Protein AF-A0A7S0GLA0-F1 (afdb_monomer_lite)

Organism: NCBI:txid1561963

Foldseek 3Di:
DDQPDDADDQRDDPDPPDDPPVSVLLVQLLVQLLVCCVVVQKDWLVVSQVVSQVVPPDDDDRQDSVNSVVSLVSCVSNLQWDKDWDFADDPVPDHTDITIMIGGSPDDPVPVVVPPD

Sequence (117 aa):
EELDYFGGGSPVVKGKGSSSRLTDVFRNRWNWTAQWLEEKKFGLALEIRQIISDREKGRSSRLDPKTSYRLFEAMQARNLLKIERIQVSSLSGKPSKNITILLHPSKDFSNPDVKNK

Structure (mmCIF, N/CA/C/O backbone):
data_AF-A0A7S0GLA0-F1
#
_entry.id   AF-A0A7S0GLA0-F1
#
loop_
_atom_site.group_PDB
_atom_site.id
_atom_site.type_symbol
_atom_site.label_atom_id
_atom_site.label_alt_id
_atom_site.label_comp_id
_atom_site.label_asym_id
_atom_site.label_entity_id
_atom_site.label_seq_id
_atom_site.pdbx_PDB_ins_code
_atom_site.Cartn_x
_atom_site.Cartn_y
_atom_site.Cartn_z
_atom_site.occupancy
_atom_site.B_iso_or_equiv
_atom_site.auth_seq_id
_atom_site.auth_comp_id
_atom_site.auth_asym_id
_atom_site.auth_atom_id
_atom_site.pdbx_PDB_model_num
ATOM 1 N N . GLU A 1 1 ? -5.104 10.290 -23.695 1.00 36.03 1 GLU A N 1
ATOM 2 C CA . GLU A 1 1 ? -4.170 9.266 -23.182 1.00 36.03 1 GLU A CA 1
ATOM 3 C C . GLU A 1 1 ? -4.768 8.662 -21.922 1.00 36.03 1 GLU A C 1
ATOM 5 O O . GLU A 1 1 ? -4.448 9.057 -20.806 1.00 36.03 1 GLU A O 1
ATOM 10 N N . GLU A 1 2 ? -5.740 7.776 -22.113 1.00 26.62 2 GLU A N 1
ATOM 11 C CA . GLU A 1 2 ? -6.321 6.998 -21.025 1.00 26.62 2 GLU A CA 1
ATOM 12 C C . GLU A 1 2 ? -5.371 5.838 -20.734 1.00 26.62 2 GLU A C 1
ATOM 14 O O . GLU A 1 2 ? -5.008 5.061 -21.616 1.00 26.62 2 GLU A O 1
ATOM 19 N N . LEU A 1 3 ? -4.895 5.76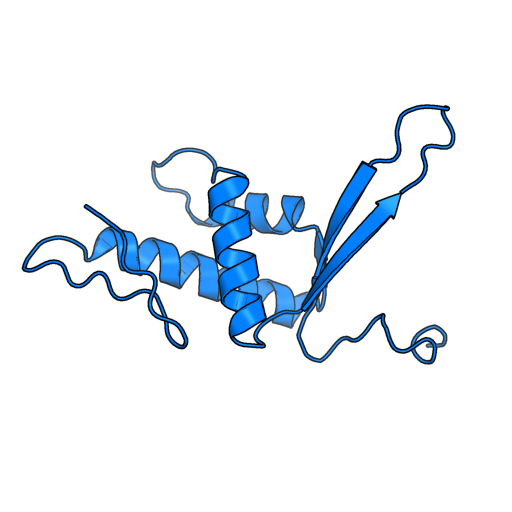5 -19.494 1.00 36.97 3 LEU A N 1
ATOM 20 C CA . LEU A 1 3 ? -4.288 4.549 -18.980 1.00 36.97 3 LEU A CA 1
ATOM 21 C C . LEU A 1 3 ? -5.409 3.509 -18.919 1.00 36.97 3 LEU A C 1
ATOM 23 O O . LEU A 1 3 ? -6.160 3.488 -17.948 1.00 36.97 3 LEU A O 1
ATOM 27 N N . ASP A 1 4 ? -5.543 2.679 -19.950 1.00 43.06 4 ASP A N 1
ATOM 28 C CA . ASP A 1 4 ? -6.409 1.504 -19.894 1.00 43.06 4 ASP A CA 1
ATOM 29 C C . ASP A 1 4 ? -5.869 0.555 -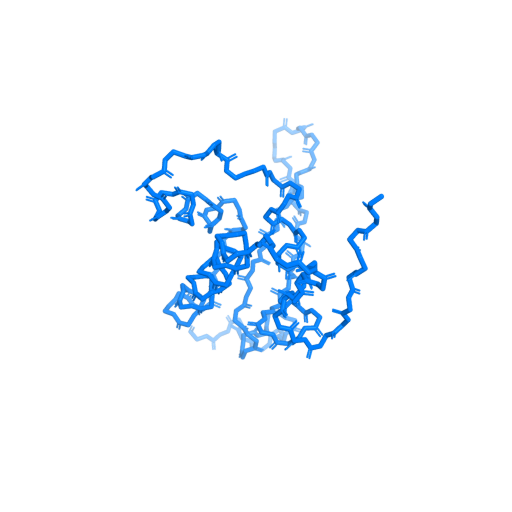18.814 1.00 43.06 4 ASP A C 1
ATOM 31 O O . ASP A 1 4 ? -4.912 -0.204 -19.005 1.00 43.06 4 ASP A O 1
ATOM 35 N N . TYR A 1 5 ? -6.457 0.648 -17.624 1.00 48.91 5 TYR A N 1
ATOM 36 C CA . TYR A 1 5 ? -6.161 -0.206 -16.483 1.00 48.91 5 TYR A CA 1
ATOM 37 C C . TYR A 1 5 ? -6.816 -1.575 -16.704 1.00 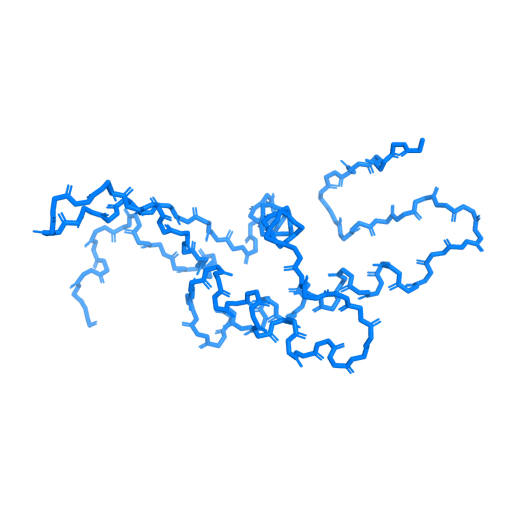48.91 5 TYR A C 1
ATOM 39 O O . TYR A 1 5 ? -7.931 -1.828 -16.257 1.00 48.91 5 TYR A O 1
ATOM 47 N N . PHE A 1 6 ? -6.115 -2.480 -17.388 1.00 42.34 6 PHE A N 1
ATOM 48 C CA . PHE A 1 6 ? -6.527 -3.882 -17.475 1.00 42.34 6 PHE A CA 1
ATOM 49 C C . PHE A 1 6 ? -6.316 -4.606 -16.133 1.00 42.34 6 PHE A C 1
ATOM 51 O O . PHE A 1 6 ? -5.278 -4.477 -15.473 1.00 42.34 6 PHE A O 1
ATOM 58 N N . GLY A 1 7 ? -7.325 -5.384 -15.732 1.00 38.97 7 GLY A N 1
ATOM 59 C CA . GLY A 1 7 ? -7.286 -6.264 -14.569 1.00 38.97 7 GLY A CA 1
ATOM 60 C C . GLY A 1 7 ? -6.222 -7.363 -14.676 1.00 38.97 7 GLY A C 1
ATOM 61 O O . GLY A 1 7 ? -5.765 -7.724 -15.755 1.00 38.97 7 GLY A O 1
ATOM 62 N N . GLY A 1 8 ? -5.830 -7.913 -13.524 1.00 43.22 8 GLY A N 1
ATOM 63 C CA . GLY A 1 8 ? -5.303 -9.281 -13.469 1.00 43.22 8 GLY A CA 1
ATOM 64 C C . GLY A 1 8 ? -3.879 -9.548 -13.980 1.00 43.22 8 GLY A C 1
ATOM 65 O O . GLY A 1 8 ? -3.587 -10.654 -14.389 1.00 43.22 8 GLY A O 1
ATOM 66 N N . GLY A 1 9 ? -2.958 -8.590 -13.942 1.00 40.56 9 GLY A N 1
ATOM 67 C CA . GLY A 1 9 ? -1.507 -8.827 -14.118 1.00 40.56 9 GLY A CA 1
ATOM 68 C C . GLY A 1 9 ? -0.764 -7.495 -14.125 1.00 40.56 9 GLY A C 1
ATOM 69 O O . GLY A 1 9 ? -1.424 -6.492 -14.369 1.00 40.56 9 GLY A O 1
ATOM 70 N N . SER A 1 10 ? 0.520 -7.414 -13.755 1.00 38.56 10 SER A N 1
ATOM 71 C CA . SER A 1 10 ? 1.274 -6.139 -13.682 1.00 38.56 10 SER A CA 1
ATOM 72 C C . SER A 1 10 ? 0.929 -5.173 -14.833 1.00 38.56 10 SER A C 1
ATOM 74 O O . SER A 1 10 ? 0.793 -5.639 -15.961 1.00 38.56 10 SER A O 1
ATOM 76 N N . PRO A 1 11 ? 0.791 -3.854 -14.591 1.00 43.66 11 PRO A N 1
ATOM 77 C CA . PRO A 1 11 ? 0.364 -2.904 -15.613 1.00 43.66 11 PRO A CA 1
ATOM 78 C C . PRO A 1 11 ? 1.311 -2.961 -16.810 1.00 43.66 11 PRO A C 1
ATOM 80 O O . PRO A 1 11 ? 2.494 -2.637 -16.705 1.00 43.66 11 PRO A O 1
ATOM 83 N N . VAL A 1 12 ? 0.776 -3.393 -17.948 1.00 41.75 12 VAL A N 1
ATOM 84 C CA . VAL A 1 12 ? 1.458 -3.341 -19.237 1.00 41.75 12 VAL A CA 1
ATOM 85 C C . VAL A 1 12 ? 0.973 -2.081 -19.937 1.00 41.75 12 VAL A C 1
ATOM 87 O O . VAL A 1 12 ? -0.161 -2.016 -20.405 1.00 41.75 12 VAL A O 1
ATOM 90 N N . VAL A 1 13 ? 1.835 -1.067 -20.003 1.00 45.31 13 VAL A N 1
ATOM 91 C CA . VAL A 1 13 ? 1.626 0.103 -20.862 1.00 45.31 13 VAL A CA 1
ATOM 92 C C . VAL A 1 13 ? 1.713 -0.385 -22.310 1.00 45.31 13 VAL A C 1
ATOM 94 O O . VAL A 1 13 ? 2.805 -0.655 -22.808 1.00 45.31 13 VAL A O 1
ATOM 97 N N . LYS A 1 14 ? 0.576 -0.525 -23.005 1.00 40.44 14 LYS A N 1
ATOM 98 C CA . LYS A 1 14 ? 0.539 -0.764 -24.460 1.00 40.44 14 LYS A CA 1
ATOM 99 C C . LYS A 1 14 ? 0.854 0.540 -25.205 1.00 40.44 14 LYS A C 1
ATOM 101 O O . LYS A 1 14 ? 0.015 1.098 -25.899 1.00 40.44 14 LYS A O 1
ATOM 106 N N . GLY A 1 15 ? 2.074 1.040 -25.037 1.00 42.78 15 GLY A N 1
ATOM 107 C CA . GLY A 1 15 ? 2.624 2.147 -25.811 1.00 42.78 15 GLY A CA 1
ATOM 108 C C . GLY A 1 15 ? 3.715 1.615 -26.727 1.00 42.78 15 GLY A C 1
ATOM 109 O O . GLY A 1 15 ? 4.744 1.142 -26.246 1.00 42.78 15 GLY A O 1
ATOM 110 N N . LYS A 1 16 ? 3.500 1.678 -28.046 1.00 45.66 16 LYS A N 1
ATOM 111 C CA . LYS A 1 16 ? 4.553 1.450 -29.043 1.00 45.66 16 LYS A CA 1
ATOM 112 C C . LYS A 1 16 ? 5.739 2.372 -28.713 1.00 45.66 16 LYS A C 1
ATOM 114 O O . LYS A 1 16 ? 5.641 3.581 -28.863 1.00 45.66 16 LYS A O 1
ATOM 119 N N . GLY A 1 17 ? 6.846 1.795 -28.251 1.00 43.00 17 GLY A N 1
ATOM 120 C CA . GLY A 1 17 ? 8.177 2.401 -28.354 1.00 43.00 17 GLY A CA 1
ATOM 121 C C . GLY A 1 17 ? 8.670 3.338 -27.245 1.00 43.00 17 GLY A C 1
ATOM 122 O O . GLY A 1 17 ? 9.764 3.867 -27.400 1.00 43.00 17 GLY A O 1
ATOM 123 N N . SER A 1 18 ? 7.972 3.553 -26.123 1.00 48.59 18 SER A N 1
ATOM 124 C CA . SER A 1 18 ? 8.511 4.394 -25.028 1.00 48.59 18 SER A CA 1
ATOM 125 C C . SER A 1 18 ? 7.858 4.120 -23.665 1.00 48.59 18 SER A C 1
ATOM 127 O O . SER A 1 18 ? 6.966 4.864 -23.281 1.00 48.59 18 SER A O 1
ATOM 129 N N . SER A 1 19 ? 8.267 3.081 -22.908 1.00 47.88 19 SER A N 1
ATOM 130 C CA . SER A 1 19 ? 7.943 3.001 -21.458 1.00 47.88 19 SER A CA 1
ATOM 131 C C . SER A 1 19 ? 8.633 1.883 -20.641 1.00 47.88 19 SER A C 1
ATOM 133 O O . SER A 1 19 ? 7.994 1.269 -19.796 1.00 47.88 19 SER A O 1
ATOM 135 N N . SER A 1 20 ? 9.925 1.579 -20.823 1.00 55.38 20 SER A N 1
ATOM 136 C CA . SER A 1 20 ? 10.592 0.580 -19.950 1.00 55.38 20 SER A CA 1
ATOM 137 C C . SER A 1 20 ? 10.631 1.029 -18.478 1.00 55.38 20 SER A C 1
ATOM 139 O O . SER A 1 20 ? 10.262 0.293 -17.567 1.00 55.38 20 SER A O 1
ATOM 141 N N . ARG A 1 21 ? 10.967 2.302 -18.239 1.00 55.38 21 ARG A N 1
ATOM 142 C CA . ARG A 1 21 ? 11.168 2.846 -16.886 1.00 55.38 21 ARG A CA 1
ATOM 143 C C . ARG A 1 21 ? 9.910 2.920 -16.014 1.00 55.38 21 ARG A C 1
ATOM 145 O O . ARG A 1 21 ? 10.003 2.646 -14.823 1.00 55.38 21 ARG A O 1
ATOM 152 N N . LEU A 1 22 ? 8.746 3.301 -16.549 1.00 56.50 22 LEU A N 1
ATOM 153 C CA . LEU A 1 22 ? 7.532 3.469 -15.727 1.00 56.50 22 LEU A CA 1
ATOM 154 C C . LEU A 1 22 ? 6.932 2.124 -15.304 1.00 56.50 22 LEU A C 1
ATOM 156 O O . LEU A 1 22 ? 6.474 1.988 -14.166 1.00 56.50 22 LEU A O 1
ATOM 160 N N . THR A 1 23 ? 6.980 1.119 -16.183 1.00 66.62 23 THR A N 1
ATOM 161 C CA . THR A 1 23 ? 6.573 -0.250 -15.839 1.00 66.62 23 THR A CA 1
ATOM 162 C C . THR A 1 23 ? 7.513 -0.881 -14.815 1.00 66.62 23 THR A C 1
ATOM 164 O O . THR A 1 23 ? 7.042 -1.578 -13.914 1.00 66.62 23 THR A O 1
ATOM 167 N N . ASP A 1 24 ? 8.816 -0.589 -14.890 1.00 70.56 24 ASP A N 1
ATOM 168 C CA . ASP A 1 24 ? 9.808 -1.096 -13.935 1.00 70.56 24 ASP A CA 1
ATOM 169 C C . ASP A 1 24 ? 9.637 -0.469 -12.549 1.00 70.56 24 ASP A C 1
ATOM 171 O O . ASP A 1 24 ? 9.635 -1.180 -11.546 1.00 70.56 24 ASP A O 1
ATOM 175 N N . VAL A 1 25 ? 9.400 0.845 -12.484 1.00 71.31 25 VAL A N 1
ATOM 176 C CA . VAL A 1 25 ? 9.089 1.547 -11.229 1.00 71.31 25 VAL A CA 1
ATOM 177 C C . VAL A 1 25 ? 7.864 0.927 -10.558 1.00 71.31 25 VAL A C 1
ATOM 179 O O . VAL A 1 25 ? 7.921 0.557 -9.387 1.00 71.31 25 VAL A O 1
ATOM 182 N N . PHE A 1 26 ? 6.763 0.732 -11.290 1.00 73.50 26 PHE A N 1
ATOM 183 C CA . PHE A 1 26 ? 5.567 0.121 -10.707 1.00 73.50 26 PHE A CA 1
ATOM 184 C C . PHE A 1 26 ? 5.822 -1.313 -10.217 1.00 73.50 26 PHE A C 1
ATOM 186 O O . PHE A 1 26 ? 5.408 -1.668 -9.111 1.00 73.50 26 PHE A O 1
ATOM 193 N N . ARG A 1 27 ? 6.524 -2.133 -11.010 1.00 78.75 27 ARG A N 1
ATOM 194 C CA . ARG A 1 27 ? 6.869 -3.515 -10.646 1.00 78.75 27 ARG A CA 1
ATOM 195 C C . ARG A 1 27 ? 7.756 -3.575 -9.399 1.00 78.75 27 ARG A C 1
ATOM 197 O O . ARG A 1 27 ? 7.521 -4.408 -8.528 1.00 78.75 27 ARG A O 1
ATOM 204 N N . ASN A 1 28 ? 8.722 -2.671 -9.266 1.00 83.12 28 ASN A N 1
ATOM 205 C CA . ASN A 1 28 ? 9.589 -2.602 -8.090 1.00 83.12 28 ASN A CA 1
ATOM 206 C C . ASN A 1 28 ? 8.805 -2.224 -6.828 1.00 83.12 28 ASN A C 1
ATOM 208 O O . ASN A 1 28 ? 8.935 -2.897 -5.805 1.00 83.12 28 ASN A O 1
ATOM 212 N N . ARG A 1 29 ? 7.919 -1.220 -6.913 1.00 84.31 29 ARG A N 1
ATOM 213 C CA . ARG A 1 29 ? 7.032 -0.836 -5.798 1.00 84.31 29 ARG A CA 1
ATOM 214 C C . ARG A 1 29 ? 6.146 -1.992 -5.348 1.00 84.31 29 ARG A C 1
ATOM 216 O O . ARG A 1 29 ? 6.000 -2.230 -4.149 1.00 84.31 29 ARG A O 1
ATOM 223 N N . TRP A 1 30 ? 5.582 -2.718 -6.311 1.00 86.88 30 TRP A N 1
ATOM 224 C CA . TRP A 1 30 ? 4.788 -3.920 -6.071 1.00 86.88 30 TRP A CA 1
ATOM 225 C C . TRP A 1 30 ? 5.589 -4.9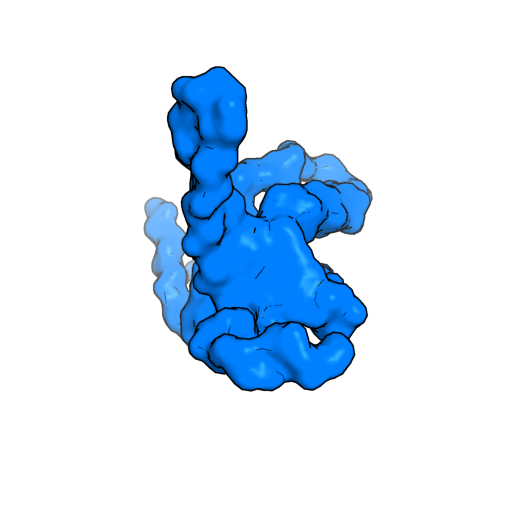83 -5.313 1.00 86.88 30 TRP A C 1
ATOM 227 O O . TRP A 1 30 ? 5.152 -5.461 -4.266 1.00 86.88 30 TRP A O 1
ATOM 237 N N . ASN A 1 31 ? 6.790 -5.301 -5.801 1.00 85.44 31 ASN A N 1
ATOM 238 C CA . ASN A 1 31 ? 7.656 -6.321 -5.215 1.00 85.44 31 ASN A CA 1
ATOM 239 C C . ASN A 1 31 ? 8.115 -5.954 -3.800 1.00 85.44 31 ASN A C 1
ATOM 241 O O . ASN A 1 31 ? 8.067 -6.801 -2.913 1.00 85.44 31 ASN A O 1
ATOM 245 N N . TRP A 1 32 ? 8.503 -4.702 -3.547 1.00 86.50 32 TRP A N 1
ATOM 246 C CA . TRP A 1 32 ? 8.886 -4.284 -2.195 1.00 86.50 32 TRP A CA 1
ATOM 247 C C . TRP A 1 32 ? 7.713 -4.290 -1.222 1.00 86.50 32 TRP A C 1
ATOM 249 O O . TRP A 1 32 ? 7.901 -4.659 -0.066 1.00 86.50 32 TRP A O 1
ATOM 259 N N . THR A 1 33 ? 6.514 -3.912 -1.677 1.00 86.50 33 THR A N 1
ATOM 260 C CA . THR A 1 33 ? 5.301 -3.995 -0.848 1.00 86.50 33 THR A CA 1
ATOM 261 C C . THR A 1 33 ? 5.026 -5.443 -0.454 1.00 86.50 33 THR A C 1
ATOM 263 O O . THR A 1 33 ? 4.808 -5.727 0.721 1.00 86.50 33 THR A O 1
ATOM 266 N N . ALA A 1 34 ? 5.082 -6.361 -1.424 1.00 84.12 34 ALA A N 1
ATOM 267 C CA . ALA A 1 34 ? 4.881 -7.786 -1.187 1.00 84.12 34 ALA A CA 1
ATOM 268 C C . ALA A 1 34 ? 5.948 -8.360 -0.243 1.00 84.12 34 ALA A C 1
ATOM 270 O O . ALA A 1 34 ? 5.598 -9.003 0.740 1.00 84.12 34 ALA A O 1
ATOM 271 N N . GLN A 1 35 ? 7.230 -8.059 -0.476 1.00 83.94 35 GLN A N 1
ATOM 272 C CA . GLN A 1 35 ? 8.324 -8.498 0.391 1.00 83.94 35 GLN A CA 1
ATOM 273 C C . GLN A 1 35 ? 8.155 -7.984 1.829 1.00 83.94 35 GLN A C 1
ATOM 275 O O . GLN A 1 35 ? 8.303 -8.744 2.782 1.00 83.94 35 GLN A O 1
ATOM 280 N N . TRP A 1 36 ? 7.808 -6.706 1.999 1.00 86.56 36 TRP A N 1
ATOM 281 C CA . TRP A 1 36 ? 7.589 -6.136 3.327 1.00 86.56 36 TRP A CA 1
ATOM 282 C C . TRP A 1 36 ? 6.434 -6.820 4.062 1.00 86.56 36 TRP A C 1
ATOM 284 O O . TRP A 1 36 ? 6.550 -7.124 5.248 1.00 86.56 36 TRP A O 1
ATOM 294 N N . LEU A 1 37 ? 5.327 -7.093 3.365 1.00 86.06 37 LEU A N 1
ATOM 295 C CA . LEU A 1 37 ? 4.191 -7.814 3.940 1.00 86.06 37 LEU A CA 1
ATOM 296 C C . LEU A 1 37 ? 4.512 -9.284 4.219 1.00 86.06 37 LEU A C 1
ATOM 298 O O . LEU A 1 37 ? 3.993 -9.826 5.190 1.00 86.06 37 LEU A O 1
ATOM 302 N N . GLU A 1 38 ? 5.380 -9.920 3.438 1.00 83.19 38 GLU A N 1
ATOM 303 C CA . GLU A 1 38 ? 5.852 -11.274 3.731 1.00 83.19 38 GLU A CA 1
ATOM 304 C C . GLU A 1 38 ? 6.643 -11.307 5.048 1.00 83.19 38 GLU A C 1
ATOM 306 O O . GLU A 1 38 ? 6.412 -12.178 5.888 1.00 83.19 38 GLU A O 1
ATOM 311 N N . GLU A 1 39 ? 7.513 -10.319 5.270 1.00 85.25 39 GLU A N 1
ATOM 312 C CA . GLU A 1 39 ? 8.359 -10.218 6.465 1.00 85.25 39 GLU A CA 1
ATOM 313 C C . GLU A 1 39 ? 7.579 -9.764 7.710 1.00 85.25 39 GLU A C 1
ATOM 315 O O . GLU A 1 39 ? 7.694 -10.358 8.782 1.00 85.25 39 GLU A O 1
ATOM 320 N N . LYS A 1 40 ? 6.785 -8.694 7.592 1.00 85.00 40 LYS A N 1
ATOM 321 C CA . LYS A 1 40 ? 6.103 -8.050 8.729 1.00 85.00 40 LYS A CA 1
ATOM 322 C C . LYS A 1 40 ? 4.688 -8.554 8.962 1.00 85.00 40 LYS A C 1
ATOM 324 O O . LYS A 1 40 ? 4.118 -8.287 10.017 1.00 85.00 40 LYS A O 1
ATOM 329 N N . LYS A 1 41 ? 4.109 -9.274 7.999 1.00 85.25 41 LYS A N 1
ATOM 330 C CA . LYS A 1 41 ? 2.723 -9.778 7.982 1.00 85.25 41 LYS A CA 1
ATOM 331 C C . LYS A 1 41 ? 1.629 -8.700 7.978 1.00 85.25 41 LYS A C 1
ATOM 333 O O . LYS A 1 41 ? 0.527 -8.978 7.511 1.00 85.25 41 LYS A O 1
ATOM 338 N N . PHE A 1 42 ? 1.915 -7.483 8.431 1.00 89.38 42 PHE A N 1
ATOM 339 C CA . PHE A 1 42 ? 1.052 -6.309 8.332 1.00 89.38 42 PHE A CA 1
ATOM 340 C C . PHE A 1 42 ? 1.873 -5.012 8.405 1.00 89.38 42 PHE A C 1
ATOM 342 O O . PHE A 1 42 ? 3.041 -5.020 8.794 1.00 89.38 42 PHE A O 1
ATOM 349 N N . GLY A 1 43 ? 1.258 -3.884 8.052 1.00 89.00 43 GLY A N 1
ATOM 350 C CA . GLY A 1 43 ? 1.846 -2.562 8.251 1.00 89.00 43 GLY A CA 1
ATOM 351 C C . GLY A 1 43 ? 0.891 -1.425 7.908 1.00 89.00 43 GLY A C 1
ATOM 352 O O . GLY A 1 43 ? -0.120 -1.611 7.225 1.00 89.00 43 GLY A O 1
ATOM 353 N N . LEU A 1 44 ? 1.206 -0.220 8.381 1.00 90.19 44 LEU A N 1
ATOM 354 C CA . LEU A 1 44 ? 0.432 0.967 8.030 1.00 90.19 44 LEU A CA 1
ATOM 355 C C . LEU A 1 44 ? 0.729 1.373 6.584 1.00 90.19 44 LEU A C 1
ATOM 357 O O . LEU A 1 44 ? 1.889 1.462 6.181 1.00 90.19 44 LEU A O 1
ATOM 361 N N . ALA A 1 45 ? -0.306 1.710 5.811 1.00 86.44 45 ALA A N 1
ATOM 362 C CA . ALA A 1 45 ? -0.132 2.130 4.416 1.00 86.44 45 ALA A CA 1
ATOM 363 C C . ALA A 1 45 ? 0.803 3.351 4.282 1.00 86.44 45 ALA A C 1
ATOM 365 O O . ALA A 1 45 ? 1.564 3.462 3.320 1.00 86.44 45 ALA A O 1
ATOM 366 N N . LEU A 1 46 ? 0.773 4.256 5.269 1.00 86.81 46 LEU A N 1
ATOM 367 C CA . LEU A 1 46 ? 1.654 5.424 5.331 1.00 86.81 46 LEU A CA 1
ATOM 368 C C . LEU A 1 46 ? 3.131 5.034 5.488 1.00 86.81 46 LEU A C 1
ATOM 370 O O . LEU A 1 46 ? 3.981 5.606 4.810 1.00 86.81 46 LEU A O 1
ATOM 374 N N . GLU A 1 47 ? 3.414 4.074 6.364 1.00 86.25 47 GLU A N 1
ATOM 375 C CA . GLU A 1 47 ? 4.765 3.586 6.653 1.00 86.25 47 GLU A CA 1
ATOM 376 C C . GLU A 1 47 ? 5.333 2.836 5.448 1.00 86.25 47 GLU A C 1
ATOM 378 O O . GLU A 1 47 ? 6.421 3.148 4.968 1.00 86.25 47 GLU A O 1
ATOM 383 N N . ILE A 1 48 ? 4.540 1.923 4.882 1.00 86.12 48 ILE A N 1
ATOM 384 C CA . ILE A 1 48 ? 4.913 1.141 3.699 1.00 86.12 48 ILE A CA 1
ATOM 385 C C . ILE A 1 48 ? 5.218 2.067 2.516 1.00 86.12 48 ILE A C 1
ATOM 387 O O . ILE A 1 48 ? 6.232 1.900 1.838 1.00 86.12 48 ILE A O 1
ATOM 391 N N . ARG A 1 49 ? 4.403 3.108 2.304 1.00 85.75 49 ARG A N 1
ATOM 392 C CA . ARG A 1 49 ? 4.673 4.145 1.298 1.00 85.75 49 ARG A CA 1
ATOM 393 C C . ARG A 1 49 ? 6.019 4.831 1.520 1.00 85.75 49 ARG A C 1
ATOM 395 O O . ARG A 1 49 ? 6.737 5.074 0.552 1.00 85.75 49 ARG A O 1
ATOM 402 N N . GLN A 1 50 ? 6.335 5.188 2.762 1.00 83.62 50 GLN A N 1
ATOM 403 C CA . GLN A 1 50 ? 7.579 5.883 3.077 1.00 83.62 50 GLN A CA 1
ATOM 404 C C . GLN A 1 50 ? 8.792 4.989 2.806 1.00 83.62 50 GLN A C 1
ATOM 406 O O . GLN A 1 50 ? 9.720 5.425 2.133 1.00 83.62 50 GLN A O 1
ATOM 411 N N . ILE A 1 51 ? 8.718 3.712 3.183 1.00 82.75 51 ILE A N 1
ATOM 412 C CA . ILE A 1 51 ? 9.764 2.720 2.903 1.00 82.75 51 ILE A CA 1
ATOM 413 C C . ILE A 1 51 ? 9.970 2.533 1.399 1.00 82.75 51 ILE A C 1
ATOM 415 O O . ILE A 1 51 ? 11.106 2.528 0.932 1.00 82.75 51 ILE A O 1
ATOM 419 N N . ILE A 1 52 ? 8.888 2.397 0.628 1.00 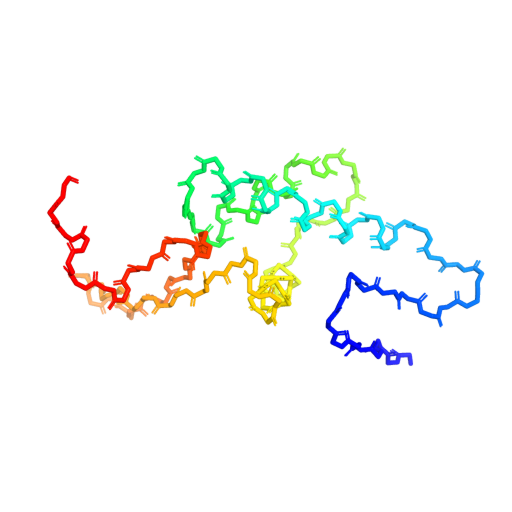81.81 52 ILE A N 1
ATOM 420 C CA . ILE A 1 52 ? 8.968 2.290 -0.835 1.00 81.81 52 ILE A CA 1
ATOM 421 C C . ILE A 1 52 ? 9.639 3.539 -1.413 1.00 81.81 52 ILE A C 1
ATOM 423 O O . ILE A 1 52 ? 10.574 3.420 -2.198 1.00 81.81 52 ILE A O 1
ATOM 427 N N . SER A 1 53 ? 9.219 4.728 -0.975 1.00 80.94 53 SER A N 1
ATOM 428 C CA . SER A 1 53 ? 9.809 5.994 -1.420 1.00 80.94 53 SER A CA 1
ATOM 429 C C . SER A 1 53 ? 11.301 6.096 -1.080 1.00 80.94 53 SER A C 1
ATOM 431 O O . SER A 1 53 ? 12.065 6.636 -1.878 1.00 80.94 53 SER A O 1
ATOM 433 N N . ASP A 1 54 ? 11.721 5.582 0.077 1.00 81.12 54 ASP A N 1
ATOM 434 C CA . ASP A 1 54 ? 13.120 5.580 0.512 1.00 81.12 54 ASP A CA 1
ATOM 435 C C . ASP A 1 54 ? 13.962 4.531 -0.232 1.00 81.12 54 ASP A C 1
ATOM 437 O O . ASP A 1 54 ? 15.162 4.733 -0.435 1.00 81.12 54 ASP A O 1
ATOM 441 N N . ARG A 1 55 ? 13.357 3.418 -0.666 1.00 76.94 55 ARG A N 1
ATOM 442 C CA . ARG A 1 55 ? 14.013 2.393 -1.497 1.00 76.94 55 ARG A CA 1
ATOM 443 C C . ARG A 1 55 ? 14.199 2.843 -2.944 1.00 76.94 55 ARG A C 1
ATOM 445 O O . ARG A 1 55 ? 15.164 2.438 -3.581 1.00 76.94 55 ARG A O 1
ATOM 452 N N . GLU A 1 56 ? 13.350 3.738 -3.439 1.00 77.25 56 GLU A N 1
ATOM 453 C CA . GLU A 1 56 ? 13.455 4.309 -4.789 1.00 77.25 56 GLU A CA 1
ATOM 454 C C . GLU A 1 56 ? 14.569 5.344 -4.969 1.00 77.25 56 GLU A C 1
ATOM 456 O O . GLU A 1 56 ? 14.633 5.938 -6.042 1.00 77.25 56 GLU A O 1
ATOM 461 N N . LYS A 1 57 ? 15.434 5.570 -3.962 1.00 62.81 57 LYS A N 1
ATOM 462 C CA . LYS A 1 57 ? 16.547 6.546 -3.947 1.00 62.81 57 LYS A CA 1
ATOM 463 C C . LYS A 1 57 ? 17.180 6.759 -5.330 1.00 62.81 57 LYS A C 1
ATOM 465 O O . LYS A 1 57 ? 18.106 6.069 -5.742 1.00 62.81 57 LYS A O 1
ATOM 470 N N . GLY A 1 58 ? 16.650 7.759 -6.034 1.00 53.66 58 GLY A N 1
ATOM 471 C CA . GLY A 1 58 ? 16.880 7.931 -7.462 1.00 53.66 58 GLY A CA 1
ATOM 472 C C . GLY A 1 58 ? 15.838 8.844 -8.105 1.00 53.66 58 GLY A C 1
ATOM 473 O O . GLY A 1 58 ? 15.090 8.417 -8.971 1.00 53.66 58 GLY A O 1
ATOM 474 N N . ARG A 1 59 ? 15.800 10.116 -7.682 1.00 54.00 59 ARG A N 1
ATOM 475 C CA . ARG A 1 59 ? 15.164 11.242 -8.401 1.00 54.00 59 ARG A CA 1
ATOM 476 C C . ARG A 1 59 ? 13.767 10.962 -8.989 1.00 54.00 59 ARG A C 1
ATOM 478 O O . ARG A 1 59 ? 13.587 10.960 -10.200 1.00 54.00 59 ARG A O 1
ATOM 485 N N . SER A 1 60 ? 12.748 10.855 -8.149 1.00 49.53 60 SER A N 1
ATOM 486 C CA . SER A 1 60 ? 11.414 11.350 -8.502 1.00 49.53 60 SER A CA 1
ATOM 487 C C . SER A 1 60 ? 10.617 11.544 -7.219 1.00 49.53 60 SER A C 1
ATOM 489 O O . SER A 1 60 ? 10.765 10.761 -6.289 1.00 49.53 60 SER A O 1
ATOM 491 N N . SER A 1 61 ? 9.867 12.639 -7.151 1.00 55.44 61 SER A N 1
ATOM 492 C CA . SER A 1 61 ? 8.941 13.060 -6.090 1.00 55.44 61 SER A CA 1
ATOM 493 C C . SER A 1 61 ? 8.498 11.964 -5.112 1.00 55.44 61 SER A C 1
ATOM 495 O O . SER A 1 61 ? 8.039 10.911 -5.556 1.00 55.44 61 SER A O 1
ATOM 497 N N . ARG A 1 62 ? 8.536 12.267 -3.798 1.00 61.47 62 ARG A N 1
ATOM 498 C CA . ARG A 1 62 ? 7.821 11.521 -2.741 1.00 61.47 62 ARG A CA 1
ATOM 499 C C . ARG A 1 62 ? 6.555 10.900 -3.317 1.00 61.47 62 ARG A C 1
ATOM 501 O O . ARG A 1 62 ? 5.731 11.632 -3.866 1.00 61.47 62 ARG A O 1
ATOM 508 N N . LEU A 1 63 ? 6.417 9.581 -3.195 1.00 68.62 63 LEU A N 1
ATOM 509 C CA . LEU A 1 63 ? 5.284 8.881 -3.780 1.00 68.62 63 LEU A CA 1
ATOM 510 C C . LEU A 1 63 ? 3.978 9.508 -3.280 1.00 68.62 63 LEU A C 1
ATOM 512 O O . LEU A 1 63 ? 3.692 9.515 -2.074 1.00 68.62 63 LEU A O 1
ATOM 516 N N . ASP A 1 64 ? 3.209 10.070 -4.213 1.00 76.19 64 ASP A N 1
ATOM 517 C CA . ASP A 1 64 ? 1.940 10.703 -3.886 1.00 76.19 64 ASP A CA 1
ATOM 518 C C . ASP A 1 64 ? 1.016 9.671 -3.204 1.00 76.19 64 ASP A C 1
ATOM 520 O O . ASP A 1 64 ? 0.973 8.500 -3.625 1.00 76.19 64 ASP A O 1
ATOM 524 N N . PRO A 1 65 ? 0.300 10.053 -2.129 1.00 75.75 65 PRO A N 1
ATOM 525 C CA . PRO A 1 65 ? -0.611 9.151 -1.437 1.00 75.75 65 PRO A CA 1
ATOM 526 C C . PRO A 1 65 ? -1.602 8.459 -2.376 1.00 75.75 65 PRO A C 1
ATOM 528 O O . PRO A 1 65 ? -1.819 7.259 -2.225 1.00 75.75 65 PRO A O 1
ATOM 531 N N . LYS A 1 66 ? -2.142 9.159 -3.382 1.00 82.62 66 LYS A N 1
ATOM 532 C CA . LYS A 1 66 ? -3.121 8.610 -4.332 1.00 82.62 66 LYS A CA 1
ATOM 533 C C . LYS A 1 66 ? -2.510 7.514 -5.198 1.00 82.62 66 LYS A C 1
ATOM 535 O O . LYS A 1 66 ? -3.139 6.483 -5.418 1.00 82.62 66 LYS A O 1
ATOM 540 N N . THR A 1 67 ? -1.277 7.705 -5.661 1.00 81.00 67 THR A N 1
ATOM 541 C CA . THR A 1 67 ? -0.557 6.702 -6.463 1.00 81.00 67 THR A CA 1
ATOM 542 C C . THR A 1 67 ? -0.238 5.456 -5.642 1.00 81.00 67 THR A C 1
ATOM 544 O O . THR A 1 67 ? -0.436 4.340 -6.118 1.00 81.00 67 THR A O 1
ATOM 547 N N . SER A 1 68 ? 0.198 5.643 -4.393 1.00 81.56 68 SER A N 1
ATOM 548 C CA . SER A 1 68 ? 0.438 4.535 -3.453 1.00 81.56 68 SER A CA 1
ATOM 549 C C . SER A 1 68 ? -0.845 3.756 -3.196 1.00 81.56 68 SER A C 1
ATOM 551 O O . SER A 1 68 ? -0.858 2.531 -3.200 1.00 81.56 68 SER A O 1
ATOM 553 N N . TYR A 1 69 ? -1.946 4.483 -3.024 1.00 85.19 69 TYR A N 1
ATOM 554 C CA . TYR A 1 69 ? -3.238 3.888 -2.750 1.00 85.19 69 TYR A CA 1
ATOM 555 C C . TYR A 1 69 ? -3.741 3.030 -3.905 1.00 85.19 69 TYR A C 1
ATOM 557 O O . TYR A 1 69 ? -4.098 1.875 -3.702 1.00 85.19 69 TYR A O 1
ATOM 565 N N . ARG A 1 70 ? -3.663 3.556 -5.131 1.00 84.44 70 ARG A N 1
ATOM 566 C CA . ARG A 1 70 ? -4.013 2.809 -6.347 1.00 84.44 70 ARG A CA 1
ATOM 567 C C . ARG A 1 70 ? -3.165 1.552 -6.522 1.00 84.44 70 ARG A C 1
ATOM 569 O O . ARG A 1 70 ? -3.678 0.535 -6.975 1.00 84.44 70 ARG A O 1
ATOM 576 N N . LEU A 1 71 ? -1.878 1.606 -6.163 1.00 86.25 71 LEU A N 1
ATOM 577 C CA . LEU A 1 71 ? -1.020 0.421 -6.137 1.00 86.25 71 LEU A CA 1
ATOM 578 C C . LEU A 1 71 ? -1.567 -0.621 -5.150 1.00 86.25 71 LEU A C 1
ATOM 580 O O . LEU A 1 71 ? -1.730 -1.778 -5.529 1.00 86.25 71 LEU A O 1
ATOM 584 N N . PHE A 1 72 ? -1.888 -0.218 -3.919 1.00 89.12 72 PHE A N 1
ATOM 585 C CA . PHE A 1 72 ? -2.417 -1.135 -2.908 1.00 89.12 72 PHE A CA 1
ATOM 586 C C . PHE A 1 72 ? -3.770 -1.727 -3.314 1.00 89.12 72 PHE A C 1
ATOM 588 O O . PHE A 1 72 ? -3.955 -2.934 -3.190 1.00 89.12 72 PHE A O 1
ATOM 595 N N . GLU A 1 73 ? -4.690 -0.926 -3.856 1.00 88.25 73 GLU A N 1
ATOM 596 C CA . GLU A 1 73 ? -5.980 -1.412 -4.371 1.00 88.25 73 GLU A CA 1
ATOM 597 C C . GLU A 1 73 ? -5.783 -2.414 -5.516 1.00 88.25 73 GLU A C 1
ATOM 599 O O . GLU A 1 73 ? -6.423 -3.465 -5.551 1.00 88.25 73 GLU A O 1
ATOM 604 N N . ALA A 1 74 ? -4.834 -2.146 -6.417 1.00 84.88 74 ALA A N 1
ATOM 605 C CA . ALA A 1 74 ? -4.480 -3.073 -7.484 1.00 84.88 74 ALA A CA 1
ATOM 606 C C . ALA A 1 74 ? -3.894 -4.393 -6.943 1.00 84.88 74 ALA A C 1
ATOM 608 O O . ALA A 1 74 ? -4.136 -5.449 -7.535 1.00 84.88 74 ALA A O 1
ATOM 609 N N . MET A 1 75 ? -3.135 -4.355 -5.843 1.00 87.12 75 MET A N 1
ATOM 610 C CA . MET A 1 75 ? -2.635 -5.553 -5.153 1.00 87.12 75 MET A CA 1
ATOM 611 C C . MET A 1 75 ? -3.757 -6.313 -4.440 1.00 87.12 75 MET A C 1
ATOM 613 O O . MET A 1 75 ? -3.802 -7.542 -4.527 1.00 87.12 75 MET A O 1
ATOM 617 N N . GLN A 1 76 ? -4.691 -5.601 -3.803 1.00 88.56 76 GLN A N 1
ATOM 618 C CA . GLN A 1 76 ? -5.865 -6.194 -3.161 1.00 88.56 76 GLN A CA 1
ATOM 619 C C . GLN A 1 76 ? -6.750 -6.925 -4.169 1.00 88.56 76 GLN A C 1
ATOM 621 O O . GLN A 1 76 ? -7.119 -8.071 -3.938 1.00 88.56 76 GLN A O 1
ATOM 626 N N . ALA A 1 77 ? -7.022 -6.312 -5.325 1.00 83.81 77 ALA A N 1
ATOM 627 C CA . ALA A 1 77 ? -7.807 -6.927 -6.398 1.00 83.81 77 ALA A CA 1
ATOM 628 C C . ALA A 1 77 ? -7.176 -8.217 -6.960 1.00 83.81 77 ALA A C 1
ATOM 630 O O . ALA A 1 77 ? -7.850 -9.003 -7.620 1.00 83.81 77 ALA A O 1
ATOM 631 N N . ARG A 1 78 ? -5.878 -8.437 -6.713 1.00 78.81 78 ARG A N 1
ATOM 632 C CA . ARG A 1 78 ? -5.142 -9.652 -7.092 1.00 78.81 78 ARG A CA 1
ATOM 633 C C . ARG A 1 78 ? -4.884 -10.588 -5.905 1.00 78.81 78 ARG A C 1
ATOM 635 O O . ARG A 1 78 ? -4.043 -11.472 -6.020 1.00 78.81 78 ARG A O 1
ATOM 642 N N . ASN A 1 79 ? -5.571 -10.392 -4.777 1.00 83.12 79 ASN A N 1
ATOM 643 C CA . ASN A 1 79 ? -5.424 -11.182 -3.549 1.00 83.12 79 ASN A CA 1
ATOM 644 C C . ASN A 1 79 ? -3.986 -11.237 -2.998 1.00 83.12 79 ASN A C 1
ATOM 646 O O . ASN A 1 79 ? -3.625 -12.190 -2.315 1.00 83.12 79 ASN A O 1
ATOM 650 N N . LEU A 1 80 ? -3.154 -10.227 -3.283 1.00 81.94 80 LEU A N 1
ATOM 651 C CA . LEU A 1 80 ? -1.770 -10.174 -2.789 1.00 81.94 80 LEU A CA 1
ATOM 652 C C . LEU A 1 80 ? -1.616 -9.428 -1.468 1.00 81.94 80 LEU A C 1
ATOM 654 O O . LEU A 1 80 ? -0.580 -9.522 -0.818 1.00 81.94 80 LEU A O 1
ATOM 658 N N . LEU A 1 81 ? -2.639 -8.681 -1.071 1.00 88.31 81 LEU A N 1
ATOM 659 C CA . LEU A 1 81 ? -2.768 -8.111 0.259 1.00 88.31 81 LEU A CA 1
ATOM 660 C C . LEU A 1 81 ? -4.248 -7.931 0.584 1.00 88.31 81 LEU A C 1
ATOM 662 O O . LEU A 1 81 ? -5.095 -7.938 -0.311 1.00 88.31 81 LEU A O 1
ATOM 666 N N . LYS A 1 82 ? -4.555 -7.706 1.855 1.00 89.25 82 LYS A N 1
ATOM 667 C CA . LYS A 1 82 ? -5.868 -7.241 2.305 1.00 89.25 82 LYS A CA 1
ATOM 668 C C . LYS A 1 82 ? -5.731 -5.813 2.830 1.00 89.25 82 LYS A C 1
ATOM 670 O O . LYS A 1 82 ? -4.771 -5.497 3.527 1.00 89.25 82 LYS A O 1
ATOM 675 N N . ILE A 1 83 ? -6.664 -4.939 2.455 1.00 90.06 83 ILE A N 1
ATOM 676 C CA . ILE A 1 83 ? -6.732 -3.564 2.959 1.00 90.06 83 ILE A CA 1
ATOM 677 C C . ILE A 1 83 ? -7.837 -3.499 3.998 1.00 90.06 83 ILE A C 1
ATOM 679 O O . ILE A 1 83 ? -9.000 -3.753 3.680 1.00 90.06 83 ILE A O 1
ATOM 683 N N . GLU A 1 84 ? -7.482 -3.094 5.210 1.00 88.75 84 GLU A N 1
ATOM 684 C CA . GLU A 1 84 ? -8.440 -2.787 6.264 1.00 88.75 84 GLU A CA 1
ATOM 685 C C . GLU A 1 84 ? -8.387 -1.298 6.601 1.00 88.75 84 GLU A C 1
ATOM 687 O O . GLU A 1 84 ? -7.324 -0.673 6.627 1.00 88.75 84 GLU A O 1
ATOM 692 N N . ARG A 1 85 ? -9.560 -0.703 6.828 1.00 88.81 85 ARG A N 1
ATOM 693 C CA . ARG A 1 85 ? -9.689 0.700 7.225 1.00 88.81 85 ARG A CA 1
ATOM 694 C C . ARG A 1 85 ? -10.292 0.736 8.619 1.00 88.81 85 ARG A C 1
ATOM 696 O O . ARG A 1 85 ? -11.418 0.291 8.808 1.00 88.81 85 ARG A O 1
ATOM 703 N N . ILE A 1 86 ? -9.541 1.269 9.574 1.00 84.25 86 ILE A N 1
ATOM 704 C CA . ILE A 1 86 ? -9.966 1.381 10.967 1.00 84.25 86 ILE A CA 1
ATOM 705 C C . ILE A 1 86 ? -10.207 2.850 11.279 1.00 84.25 86 ILE A C 1
ATOM 707 O O . ILE A 1 86 ? -9.340 3.697 11.053 1.00 84.25 86 ILE A O 1
ATOM 711 N N . GLN A 1 87 ? -11.384 3.153 11.811 1.00 84.44 87 GLN A N 1
ATOM 712 C CA . GLN A 1 87 ? -11.696 4.472 12.336 1.00 84.44 87 GLN A CA 1
ATOM 713 C C . GLN A 1 87 ? -11.194 4.545 13.776 1.00 84.44 87 GLN A C 1
ATOM 715 O O . GLN A 1 87 ? -11.688 3.845 14.657 1.00 84.44 87 GLN A O 1
ATOM 720 N N . VAL A 1 88 ? -10.189 5.382 14.019 1.00 78.00 88 VAL A N 1
ATOM 721 C CA . VAL A 1 88 ? -9.674 5.609 15.369 1.00 78.00 88 VAL A CA 1
ATOM 722 C C . VAL A 1 88 ? -10.322 6.868 15.922 1.00 78.00 88 VAL A C 1
ATOM 724 O O . VAL A 1 88 ? -10.088 7.977 15.429 1.00 78.00 88 VAL A O 1
ATOM 727 N N . SER A 1 89 ? -11.158 6.689 16.941 1.00 78.38 89 SER A N 1
ATOM 728 C CA . SER A 1 89 ? -11.770 7.781 17.696 1.00 78.38 89 SER A CA 1
ATOM 729 C C . SER A 1 89 ? -10.697 8.544 18.466 1.00 78.38 89 SER A C 1
ATOM 731 O O . SER A 1 89 ? -9.855 7.947 19.138 1.00 78.38 89 SER A O 1
ATOM 733 N N . SER A 1 90 ? -10.701 9.874 18.372 1.00 67.69 90 SER A N 1
ATOM 734 C CA . SER A 1 90 ? -9.788 10.681 19.174 1.00 67.69 90 SER A CA 1
ATOM 735 C C . SER A 1 90 ? -10.343 10.851 20.583 1.00 67.69 90 SER A C 1
ATOM 737 O O . SER A 1 90 ? -11.424 11.405 20.755 1.00 67.69 90 SER A O 1
ATOM 739 N N . LEU A 1 91 ? -9.557 10.481 21.594 1.00 70.81 91 LEU A N 1
ATOM 740 C CA . LEU A 1 91 ? -9.858 10.795 22.998 1.00 70.81 91 LEU A CA 1
ATOM 741 C C . LEU A 1 91 ? -9.803 12.308 23.292 1.00 70.81 91 LEU A C 1
ATOM 743 O O . LEU A 1 91 ? -10.266 12.751 24.332 1.00 70.81 91 LEU A O 1
ATOM 747 N N . SER A 1 92 ? -9.259 13.111 22.367 1.00 76.94 92 SER A N 1
ATOM 748 C CA . SER A 1 92 ? -9.114 14.570 22.501 1.00 76.94 92 SER A CA 1
ATOM 749 C C . SER A 1 92 ? -10.279 15.389 21.923 1.00 76.94 92 SER A C 1
ATOM 751 O O . SER A 1 92 ? -10.128 16.591 21.721 1.00 76.94 92 SER A O 1
ATOM 753 N N . GLY A 1 93 ? -11.405 14.757 21.564 1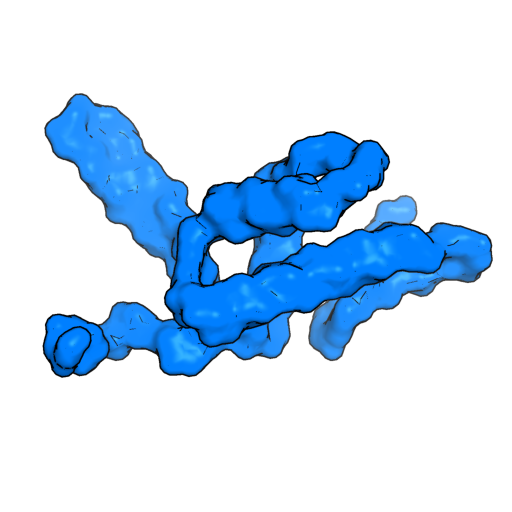.00 66.19 93 GLY A N 1
ATOM 754 C CA . GLY A 1 93 ? -12.542 15.434 20.916 1.00 66.19 93 GLY A CA 1
ATOM 755 C C . GLY A 1 93 ? -12.291 15.866 19.462 1.00 66.19 93 GLY A C 1
ATOM 756 O O . GLY A 1 93 ? -13.152 16.472 18.830 1.00 66.19 93 GLY A O 1
ATOM 757 N N . LYS A 1 94 ? -11.119 15.544 18.899 1.00 74.06 94 LYS A N 1
ATOM 758 C CA . LYS A 1 94 ? -10.811 15.748 17.478 1.00 74.06 94 LYS A CA 1
ATOM 759 C C . LYS A 1 94 ? -11.563 14.733 16.608 1.00 74.06 94 LYS A C 1
ATOM 761 O O . LYS A 1 94 ? -11.826 13.618 17.064 1.00 74.06 94 LYS A O 1
ATOM 766 N N . PRO A 1 95 ? -11.859 15.066 15.340 1.00 70.00 95 PRO A N 1
ATOM 767 C CA . PRO A 1 95 ? -12.506 14.132 14.430 1.00 70.00 95 PRO A CA 1
ATOM 768 C C . PRO A 1 95 ? -11.701 12.835 14.318 1.00 70.00 95 PRO A C 1
ATOM 770 O O . PRO A 1 95 ? -10.467 12.843 14.231 1.00 70.00 95 PRO A O 1
ATOM 773 N N . SER A 1 96 ? -12.423 11.717 14.346 1.00 75.31 96 SER A N 1
ATOM 774 C CA . SER A 1 96 ? -11.869 10.377 14.176 1.00 75.31 96 SER A CA 1
ATOM 775 C C . SER A 1 96 ? -11.062 10.286 12.884 1.00 75.31 96 SER A C 1
ATOM 777 O O . SER A 1 96 ? -11.505 10.768 11.839 1.00 75.31 96 SER A O 1
ATOM 779 N N . LYS A 1 97 ? -9.889 9.655 12.944 1.00 80.25 97 LYS A N 1
ATOM 780 C CA . LYS A 1 97 ? -9.024 9.470 11.774 1.00 80.25 97 LYS A CA 1
ATOM 781 C C . LYS A 1 97 ? -9.200 8.067 11.216 1.00 80.25 97 LYS A C 1
ATOM 783 O O . LYS A 1 97 ? -9.155 7.096 11.964 1.00 80.25 97 LYS A O 1
ATOM 788 N N . ASN A 1 98 ? -9.326 7.973 9.898 1.00 83.75 98 ASN A N 1
ATOM 789 C CA . ASN A 1 98 ? -9.292 6.694 9.203 1.00 83.75 98 ASN A CA 1
ATOM 790 C C . ASN A 1 98 ? -7.837 6.286 8.980 1.00 83.75 98 ASN A C 1
ATOM 792 O O . ASN A 1 98 ? -7.078 6.984 8.306 1.00 83.75 98 ASN A O 1
ATOM 796 N N . ILE A 1 99 ? -7.454 5.151 9.550 1.00 84.12 99 ILE A N 1
ATOM 797 C CA . ILE A 1 99 ? -6.146 4.535 9.365 1.00 84.12 99 ILE A CA 1
ATOM 798 C C . ILE A 1 99 ? -6.310 3.379 8.386 1.00 84.12 99 ILE A C 1
ATOM 800 O O . ILE A 1 99 ? -7.191 2.541 8.547 1.00 84.12 99 ILE A O 1
ATOM 804 N N . THR A 1 100 ? -5.466 3.345 7.355 1.00 89.88 100 THR A N 1
ATOM 805 C CA . THR A 1 100 ? -5.408 2.219 6.416 1.00 89.88 100 THR A CA 1
ATOM 806 C C . THR A 1 100 ? -4.280 1.280 6.817 1.00 89.88 100 THR A C 1
ATOM 808 O O . THR A 1 100 ? -3.120 1.700 6.897 1.00 89.88 100 THR A O 1
ATOM 811 N N . ILE A 1 101 ? -4.624 0.016 7.020 1.00 89.00 101 ILE A N 1
ATOM 812 C CA . ILE A 1 101 ? -3.703 -1.072 7.329 1.00 89.00 101 ILE A CA 1
ATOM 813 C C . ILE A 1 101 ? -3.643 -2.003 6.120 1.00 89.00 101 ILE A C 1
ATOM 815 O O . ILE A 1 101 ? -4.671 -2.349 5.536 1.00 89.00 101 ILE A O 1
ATOM 819 N N . LEU A 1 102 ? -2.428 -2.378 5.734 1.00 91.25 102 LEU A N 1
ATOM 820 C CA . LEU A 1 102 ? -2.168 -3.394 4.725 1.00 91.25 102 LEU A CA 1
ATOM 821 C C . LEU A 1 102 ? -1.783 -4.687 5.436 1.00 91.25 102 LEU A C 1
ATOM 823 O O . LEU A 1 102 ? -0.922 -4.678 6.318 1.00 91.25 102 LEU A O 1
ATOM 827 N N . LEU A 1 103 ? -2.413 -5.786 5.046 1.00 89.75 103 LEU A N 1
ATOM 828 C CA . LEU A 1 103 ? -2.218 -7.107 5.628 1.00 89.75 103 LEU A CA 1
ATOM 829 C C . LEU A 1 103 ? -1.725 -8.074 4.568 1.00 89.75 103 LEU A C 1
ATOM 831 O O . LEU A 1 103 ? -2.162 -8.026 3.417 1.00 89.75 103 LEU A O 1
ATOM 835 N N . HIS A 1 104 ? -0.868 -8.998 4.979 1.00 87.88 104 HIS A N 1
ATOM 836 C CA . HIS A 1 104 ? -0.596 -10.184 4.187 1.00 87.88 104 HIS A CA 1
ATOM 837 C C . HIS A 1 104 ? -1.901 -10.986 3.975 1.00 87.88 104 HIS A C 1
ATOM 839 O O . HIS A 1 104 ? -2.685 -11.086 4.919 1.00 87.88 104 HIS A O 1
ATOM 845 N N . PRO A 1 105 ? -2.152 -11.602 2.800 1.00 81.56 105 PRO A N 1
ATOM 846 C CA . PRO A 1 105 ? -3.408 -12.313 2.515 1.00 81.56 105 PRO A CA 1
ATOM 847 C C . PRO A 1 105 ? -3.729 -13.441 3.496 1.00 81.56 105 PRO A C 1
ATOM 849 O O . PRO A 1 105 ? -4.890 -13.741 3.743 1.00 81.56 105 PRO A O 1
ATOM 852 N N . SER A 1 106 ? -2.697 -14.062 4.073 1.00 77.38 106 SER A N 1
ATOM 853 C CA . SER A 1 106 ? -2.847 -15.132 5.067 1.00 77.38 106 SER A CA 1
ATOM 854 C C . SER A 1 106 ? -3.175 -14.629 6.480 1.00 77.38 106 SER A C 1
ATOM 856 O O . SER A 1 106 ? -3.291 -15.438 7.400 1.00 77.38 106 SER A O 1
ATOM 858 N N . LYS A 1 107 ? -3.219 -13.310 6.700 1.00 65.50 107 LYS A N 1
ATOM 859 C CA . LYS A 1 107 ? -3.590 -12.700 7.976 1.00 65.50 107 LYS A CA 1
ATOM 860 C C . LYS A 1 107 ? -4.987 -12.129 7.844 1.00 65.50 107 LYS A C 1
ATOM 862 O O . LYS A 1 107 ? -5.219 -11.196 7.081 1.00 65.50 107 LYS A O 1
ATOM 867 N N . ASP A 1 108 ? -5.896 -12.687 8.627 1.00 57.53 108 ASP A N 1
ATOM 868 C CA . ASP A 1 108 ? -7.263 -12.217 8.692 1.00 57.53 108 ASP A CA 1
ATOM 869 C C . ASP A 1 108 ? -7.564 -11.678 10.093 1.00 57.53 108 ASP A C 1
ATOM 871 O O . ASP A 1 108 ? -7.727 -12.451 11.035 1.00 57.53 108 ASP A O 1
ATOM 875 N N . PHE A 1 109 ? -7.618 -10.349 10.244 1.00 53.56 109 PHE A N 1
ATOM 876 C CA . PHE A 1 109 ? -8.104 -9.719 11.479 1.00 53.56 109 PHE A CA 1
ATOM 877 C C . PHE A 1 109 ? -9.634 -9.759 11.588 1.00 53.56 109 PHE A C 1
ATOM 879 O O . PHE A 1 109 ? -10.180 -9.455 12.648 1.00 53.56 109 PHE A O 1
ATOM 886 N N . SER A 1 110 ? -10.335 -10.167 10.524 1.00 54.41 110 SER A N 1
ATOM 887 C CA . SER A 1 110 ? -11.784 -10.399 10.536 1.00 54.41 110 SER A CA 1
ATOM 888 C C . SER A 1 110 ? -12.164 -11.708 11.225 1.00 54.41 110 SER A C 1
ATOM 890 O O . SER A 1 110 ? -13.351 -11.950 11.427 1.00 54.41 110 SER A O 1
ATOM 892 N N . ASN A 1 111 ? -11.181 -12.533 11.602 1.00 46.00 111 ASN A N 1
ATOM 893 C CA . ASN A 1 111 ? -11.407 -13.738 12.380 1.00 46.00 111 ASN A CA 1
ATOM 894 C C . ASN A 1 111 ? -11.125 -13.439 13.868 1.00 46.00 111 ASN A C 1
ATOM 896 O O . ASN A 1 111 ? -9.957 -13.364 14.268 1.00 46.00 111 ASN A O 1
ATOM 900 N N . PRO A 1 112 ? -12.161 -13.218 14.703 1.00 49.88 112 PRO A N 1
ATOM 901 C CA . PRO A 1 112 ? -11.988 -12.845 16.110 1.00 49.88 112 PRO A CA 1
ATOM 902 C C . PRO A 1 112 ? -11.226 -13.894 16.944 1.00 49.88 112 PRO A C 1
ATOM 904 O O . PRO A 1 112 ? -10.739 -13.559 18.022 1.00 49.88 112 PRO A O 1
ATOM 907 N N . ASP A 1 113 ? -11.039 -15.113 16.427 1.00 46.34 113 ASP A N 1
ATOM 908 C CA . ASP A 1 113 ? -10.263 -16.194 17.052 1.00 46.34 113 ASP A CA 1
ATOM 909 C C . ASP A 1 113 ? -8.735 -15.994 17.046 1.00 46.34 113 ASP A C 1
ATOM 911 O O . ASP A 1 113 ? -8.016 -16.709 17.741 1.00 46.34 113 ASP A O 1
ATOM 915 N N . VAL A 1 114 ? -8.198 -14.994 16.333 1.00 45.03 114 VAL A N 1
ATOM 916 C CA . VAL A 1 114 ? -6.750 -14.672 16.366 1.00 45.03 114 VAL A CA 1
ATOM 917 C C . VAL A 1 114 ? -6.401 -13.705 17.514 1.00 45.03 114 VAL A C 1
ATOM 919 O O . VAL A 1 114 ? -5.273 -13.230 17.616 1.00 45.03 114 VAL A O 1
ATOM 922 N N . LYS A 1 115 ? -7.342 -13.405 18.424 1.00 42.28 115 LYS A N 1
ATOM 923 C CA . LYS A 1 115 ? -7.071 -12.586 19.623 1.00 42.28 115 LYS A CA 1
ATOM 924 C C . LYS A 1 115 ? -6.389 -13.326 20.779 1.00 42.28 115 LYS A C 1
ATOM 926 O O . LYS A 1 115 ? -6.075 -12.679 21.769 1.00 42.28 115 LYS A O 1
ATOM 931 N N . ASN A 1 116 ? -6.106 -14.623 20.660 1.00 40.62 116 ASN A N 1
ATOM 932 C CA . ASN A 1 116 ? -5.365 -15.369 21.679 1.00 40.62 116 ASN A CA 1
ATOM 933 C C . ASN A 1 116 ? -4.249 -16.213 21.054 1.00 40.62 116 ASN A C 1
ATOM 935 O O . ASN A 1 116 ? -4.446 -17.393 20.766 1.00 40.62 116 ASN A O 1
ATOM 939 N N . LYS A 1 117 ? -3.073 -15.609 20.868 1.00 35.62 117 LYS A N 1
ATOM 940 C CA . LYS A 1 117 ? -1.770 -16.270 21.038 1.00 35.62 117 LYS A CA 1
ATOM 941 C C . LYS A 1 117 ? -0.649 -15.246 21.134 1.00 35.62 117 LYS A C 1
ATOM 943 O O . LYS A 1 117 ? -0.590 -14.368 20.247 1.00 35.62 117 LYS A O 1
#

pLDDT: mean 70.65, std 18.05, range [26.62, 91.25]

Secondary structure (DSSP, 8-state):
------SSSS-----TT--HHHHHHHHHHHHHHHHHHHHHSEEEHHHHHHHHHHHT-SSS----HHHHHHHHHHHHTTTS-EEEEEEE--TTSPPPEEEEEEE-TT--TT-GGGG--

InterPro domains:
  IPR056467 GTF3C1, extended winged-helix domain [PF24101] (22-112)

Radius of gyration: 16.45 Å; chains: 1; bounding box: 29×32×52 Å